Protein AF-A0A4U8WB76-F1 (afdb_monomer_lite)

Secondary structure (DSSP, 8-state):
---TTGGGG----S-TTTT--HHHHHHHHHHHTTSHHHHHHHS--HHHHSS--HHHHHHHHHH-HHHHHHHHHHHHHHHHHHHHHHHHHHHHTT-

Organism: NCBI:txid1141221

InterPro domains:
  IPR018668 DNA-binding protein VF530-like [PF09905] (14-76)
  IPR036361 SAP domain superfamily [G3DSA:1.10.720.30] (21-81)

Structure (mmCIF, N/CA/C/O backbone):
data_AF-A0A4U8WB76-F1
#
_entry.id   AF-A0A4U8WB76-F1
#
loop_
_atom_site.group_PDB
_atom_site.id
_atom_site.type_symbol
_atom_site.label_atom_id
_atom_site.label_alt_id
_atom_site.label_comp_id
_atom_site.label_asym_id
_atom_site.label_entity_id
_atom_site.label_seq_id
_atom_site.pdbx_PDB_ins_code
_atom_site.Cartn_x
_atom_site.Cartn_y
_atom_site.Cartn_z
_atom_site.occupancy
_atom_site.B_iso_or_equiv
_atom_site.auth_seq_id
_atom_site.auth_comp_id
_atom_site.auth_asym_id
_atom_site.auth_atom_id
_atom_site.pdbx_PDB_model_num
ATOM 1 N N . MET A 1 1 ? -47.682 -13.666 9.446 1.00 47.81 1 MET A N 1
ATOM 2 C CA . MET A 1 1 ? -46.520 -14.513 9.101 1.00 47.81 1 MET A CA 1
ATOM 3 C C . MET A 1 1 ? -45.405 -13.599 8.627 1.00 47.81 1 MET A C 1
ATOM 5 O O . MET A 1 1 ? -45.516 -12.988 7.573 1.00 47.81 1 MET A O 1
ATOM 9 N N . ASN A 1 2 ? -44.411 -13.406 9.492 1.00 51.78 2 ASN A N 1
ATOM 10 C CA . ASN A 1 2 ? -43.352 -12.402 9.389 1.00 51.78 2 ASN A CA 1
ATOM 11 C C . ASN A 1 2 ? -42.307 -12.765 8.320 1.00 51.78 2 ASN A C 1
ATOM 13 O O . ASN A 1 2 ? -41.182 -13.122 8.646 1.00 51.78 2 ASN A O 1
ATOM 17 N N . SER A 1 3 ? -42.677 -12.650 7.043 1.00 50.94 3 SER A N 1
ATOM 18 C CA . SER A 1 3 ? -41.738 -12.792 5.919 1.00 50.94 3 SER A CA 1
ATOM 19 C C . SER A 1 3 ? -40.827 -11.567 5.744 1.00 50.94 3 SER A C 1
ATOM 21 O O . SER A 1 3 ? -39.765 -11.674 5.142 1.00 50.94 3 SER A O 1
ATOM 23 N N . TYR A 1 4 ? -41.211 -10.406 6.287 1.00 52.28 4 TYR A N 1
ATOM 24 C CA . TYR A 1 4 ? -40.466 -9.151 6.123 1.00 52.28 4 TYR A CA 1
ATOM 25 C C . TYR A 1 4 ? -39.245 -9.017 7.041 1.00 52.28 4 TYR A C 1
ATOM 27 O O . TYR A 1 4 ? -38.379 -8.190 6.778 1.00 52.28 4 TYR A O 1
ATOM 35 N N . LEU A 1 5 ? -39.128 -9.846 8.085 1.00 55.19 5 LEU A N 1
ATOM 36 C CA . LEU A 1 5 ? -37.976 -9.797 8.991 1.00 55.19 5 LEU A CA 1
ATOM 37 C C . LEU A 1 5 ? -36.748 -10.547 8.441 1.00 55.19 5 LEU A C 1
ATOM 39 O O . LEU A 1 5 ? -35.633 -10.291 8.881 1.00 55.19 5 LEU A O 1
ATOM 43 N N . TYR A 1 6 ? -36.930 -11.452 7.470 1.00 52.75 6 TYR A N 1
ATOM 44 C CA . TYR A 1 6 ? -35.846 -12.311 6.975 1.00 52.75 6 TYR A CA 1
ATOM 45 C C . TYR A 1 6 ? -34.946 -11.635 5.923 1.00 52.75 6 TYR A C 1
ATOM 47 O O . TYR A 1 6 ? -33.854 -12.117 5.644 1.00 52.75 6 TYR A O 1
ATOM 55 N N . ILE A 1 7 ? -35.356 -10.486 5.373 1.00 53.38 7 ILE A N 1
ATOM 56 C CA . ILE A 1 7 ? -34.566 -9.743 4.371 1.00 53.38 7 ILE A CA 1
ATOM 57 C C . ILE A 1 7 ? -33.452 -8.903 5.035 1.00 53.38 7 ILE A C 1
ATOM 59 O O . ILE A 1 7 ? -32.465 -8.560 4.395 1.00 53.38 7 ILE A O 1
ATOM 63 N N . ILE A 1 8 ? -33.527 -8.652 6.349 1.00 55.66 8 ILE A N 1
ATOM 64 C CA . ILE A 1 8 ? -32.513 -7.891 7.112 1.00 55.66 8 ILE A CA 1
ATOM 65 C C . ILE A 1 8 ? -31.247 -8.733 7.413 1.00 55.66 8 ILE A C 1
ATOM 67 O O . ILE A 1 8 ? -30.298 -8.249 8.024 1.00 55.66 8 ILE A O 1
ATOM 71 N N . MET A 1 9 ? -31.186 -9.992 6.971 1.00 52.44 9 MET A N 1
ATOM 72 C CA . MET A 1 9 ? -29.992 -10.839 7.079 1.00 52.44 9 MET A CA 1
ATOM 73 C C . MET A 1 9 ? -29.304 -11.041 5.725 1.00 52.44 9 MET A C 1
ATOM 75 O O . MET A 1 9 ? -28.854 -12.143 5.410 1.00 52.44 9 MET A O 1
ATOM 79 N N . GLU A 1 10 ? -29.131 -9.970 4.945 1.00 47.69 10 GLU A N 1
ATOM 80 C CA . GLU A 1 10 ? -27.963 -9.931 4.067 1.00 47.69 10 GLU A CA 1
ATOM 81 C C . GLU A 1 10 ? -26.734 -9.980 4.975 1.00 47.69 10 GLU A C 1
ATOM 83 O O . GLU A 1 10 ? -26.338 -8.993 5.599 1.00 47.69 10 GLU A O 1
ATOM 88 N N . GLN A 1 11 ? -26.161 -11.177 5.113 1.00 49.28 11 GLN A N 1
ATOM 89 C CA . GLN A 1 11 ? -24.808 -11.349 5.603 1.00 49.28 11 GLN A CA 1
ATOM 90 C C . GLN A 1 11 ? -23.920 -10.480 4.717 1.00 49.28 11 GLN A C 1
ATOM 92 O O . GLN A 1 11 ? -23.504 -10.917 3.646 1.00 49.28 11 GLN A O 1
ATOM 97 N N . GLN A 1 12 ? -23.670 -9.240 5.154 1.00 51.44 12 GLN A N 1
ATOM 98 C CA . GLN A 1 12 ? -22.665 -8.369 4.569 1.00 51.44 12 GLN A CA 1
ATOM 99 C C . GLN A 1 12 ? -21.432 -9.234 4.381 1.00 51.44 12 GLN A C 1
ATOM 101 O O . GLN A 1 12 ? -20.907 -9.772 5.363 1.00 51.44 12 GLN A O 1
ATOM 106 N N . SER A 1 13 ? -21.069 -9.460 3.118 1.00 47.97 13 SER A N 1
ATOM 107 C CA . SER A 1 13 ? -19.964 -10.328 2.746 1.00 47.97 13 SER A CA 1
ATOM 108 C C . SER A 1 13 ? -18.787 -10.019 3.666 1.00 47.97 13 SER A C 1
ATOM 110 O O . SER A 1 13 ? -18.261 -8.907 3.677 1.00 47.97 13 SER A O 1
ATOM 112 N N . LYS A 1 14 ? -18.423 -10.995 4.506 1.00 57.53 14 LYS A N 1
ATOM 113 C CA . LYS A 1 14 ? -17.358 -10.871 5.514 1.00 57.53 14 LYS A CA 1
ATOM 114 C C . LYS A 1 14 ? -15.972 -10.757 4.880 1.00 57.53 14 LYS A C 1
ATOM 116 O O . LYS A 1 14 ? -14.984 -10.719 5.611 1.00 57.53 14 LYS A O 1
ATOM 121 N N . ASP A 1 15 ? -15.898 -10.743 3.552 1.00 58.47 15 ASP A N 1
ATOM 122 C CA . ASP A 1 15 ? -14.667 -10.608 2.805 1.00 58.47 15 ASP A CA 1
ATOM 123 C C . ASP A 1 15 ? -14.450 -9.139 2.398 1.00 58.47 15 ASP A C 1
ATOM 125 O O . ASP A 1 15 ? -15.043 -8.662 1.425 1.00 58.47 15 ASP A O 1
ATOM 129 N N . PRO A 1 16 ? -13.587 -8.403 3.121 1.00 63.22 16 PRO A N 1
ATOM 130 C CA . PRO A 1 16 ? -13.300 -7.005 2.825 1.00 63.22 16 PRO A CA 1
ATOM 131 C C . PRO A 1 16 ? -12.579 -6.793 1.482 1.00 63.22 16 PRO A C 1
ATOM 133 O O . PRO A 1 16 ? -12.425 -5.646 1.053 1.00 63.22 16 PRO A O 1
ATOM 136 N N . LEU A 1 17 ? -12.122 -7.865 0.823 1.00 64.50 17 LEU A N 1
ATOM 137 C CA . LEU A 1 17 ? -11.491 -7.810 -0.494 1.00 64.50 17 LEU A CA 1
ATOM 138 C C . LEU A 1 17 ? -12.446 -8.138 -1.642 1.00 64.50 17 LEU A C 1
ATOM 140 O O . LEU A 1 17 ? -12.054 -7.949 -2.798 1.00 64.50 17 LEU A O 1
ATOM 144 N N . HIS A 1 18 ? -13.669 -8.612 -1.376 1.00 56.97 18 HIS A N 1
ATOM 145 C CA . HIS A 1 18 ? -14.526 -9.113 -2.448 1.00 56.97 18 HIS A CA 1
ATOM 146 C C . HIS A 1 18 ? -14.823 -8.017 -3.484 1.00 56.97 18 HIS A C 1
ATOM 148 O O . HIS A 1 18 ? -15.434 -6.992 -3.185 1.00 56.97 18 HIS A O 1
ATOM 154 N N . GLY A 1 19 ? -14.335 -8.217 -4.713 1.00 67.75 19 GLY A N 1
ATOM 155 C CA . GLY A 1 19 ? -14.512 -7.287 -5.831 1.00 67.75 19 GLY A CA 1
ATOM 156 C C . GLY A 1 19 ? -13.615 -6.039 -5.821 1.00 67.75 19 GLY A C 1
ATOM 157 O O . GLY A 1 19 ? -13.778 -5.174 -6.686 1.00 67.75 19 GLY A O 1
ATOM 158 N N . LYS A 1 20 ? -12.653 -5.907 -4.895 1.00 84.00 20 LYS A N 1
ATOM 159 C CA . LYS A 1 20 ? -11.742 -4.751 -4.883 1.00 84.00 20 LYS A CA 1
ATOM 160 C C . LYS A 1 20 ? -10.722 -4.844 -6.017 1.00 84.00 20 LYS A C 1
ATOM 162 O O . LYS A 1 20 ? -9.962 -5.800 -6.140 1.00 84.00 20 LYS A O 1
ATOM 167 N N . ARG A 1 21 ? -10.684 -3.803 -6.850 1.00 93.38 21 ARG A N 1
ATOM 168 C CA . ARG A 1 21 ? -9.696 -3.670 -7.925 1.00 93.38 21 ARG A CA 1
ATOM 169 C C . ARG A 1 21 ? -8.344 -3.241 -7.343 1.00 93.38 21 ARG A C 1
ATOM 171 O O . ARG A 1 21 ? -8.288 -2.422 -6.427 1.00 93.38 21 ARG A O 1
ATOM 178 N N . LEU A 1 22 ? -7.249 -3.744 -7.916 1.00 94.06 22 LEU A N 1
ATOM 179 C CA . LEU A 1 22 ? -5.880 -3.450 -7.464 1.00 94.06 22 LEU A CA 1
ATOM 180 C C . LEU A 1 22 ? -5.544 -1.946 -7.456 1.00 94.06 22 LEU A C 1
ATOM 182 O O . LEU A 1 22 ? -4.762 -1.491 -6.628 1.00 94.06 22 LEU A O 1
ATOM 186 N N . ASP A 1 23 ? -6.136 -1.164 -8.361 1.00 96.06 23 ASP A N 1
ATOM 187 C CA . ASP A 1 23 ? -5.975 0.292 -8.390 1.00 96.06 23 ASP A CA 1
ATOM 188 C C . ASP A 1 23 ? -6.666 0.996 -7.225 1.00 96.06 23 ASP A C 1
ATOM 190 O O . ASP A 1 23 ? -6.119 1.971 -6.720 1.00 96.06 23 ASP A O 1
ATOM 194 N N . ALA A 1 24 ? -7.817 0.497 -6.772 1.00 95.69 24 ALA A N 1
ATOM 195 C CA . ALA A 1 24 ? -8.469 1.013 -5.572 1.00 95.69 24 ALA A CA 1
ATOM 196 C C . ALA A 1 24 ? -7.631 0.697 -4.327 1.00 95.69 24 ALA A C 1
ATOM 198 O O . ALA A 1 24 ? -7.333 1.594 -3.550 1.00 95.69 24 ALA A O 1
ATOM 199 N N . ILE A 1 25 ? -7.158 -0.549 -4.204 1.00 95.75 25 ILE A N 1
ATOM 200 C CA . ILE A 1 25 ? -6.291 -0.979 -3.096 1.00 95.75 25 ILE A CA 1
ATOM 201 C C . ILE A 1 25 ? -5.048 -0.089 -2.993 1.00 95.75 25 ILE A C 1
ATOM 203 O O . ILE A 1 25 ? -4.722 0.407 -1.917 1.00 95.75 25 ILE A O 1
ATOM 207 N N . LEU A 1 26 ? -4.354 0.129 -4.114 1.00 96.38 26 LEU A N 1
ATOM 208 C CA . LEU A 1 26 ? -3.142 0.939 -4.112 1.00 96.38 26 LEU A CA 1
ATOM 209 C C . LEU A 1 26 ? -3.428 2.402 -3.744 1.00 96.38 26 LEU A C 1
ATOM 211 O O . LEU A 1 26 ? -2.670 2.978 -2.972 1.00 96.38 26 LEU A O 1
ATOM 215 N N . LYS A 1 27 ? -4.504 2.999 -4.273 1.00 97.00 27 LYS A N 1
ATOM 216 C CA . LYS A 1 27 ? -4.885 4.382 -3.946 1.00 97.00 27 LYS A CA 1
ATOM 217 C C . LYS A 1 27 ? -5.206 4.541 -2.463 1.00 97.00 27 LYS A C 1
ATOM 219 O O . LYS A 1 27 ? -4.649 5.433 -1.835 1.00 97.00 27 LYS A O 1
ATOM 224 N N . ASP A 1 28 ? -6.013 3.639 -1.909 1.00 96.19 28 ASP A N 1
ATOM 225 C CA . ASP A 1 28 ? -6.374 3.651 -0.489 1.00 96.19 28 ASP A CA 1
ATOM 226 C C . ASP A 1 28 ? -5.131 3.538 0.410 1.00 96.19 28 ASP A C 1
ATOM 228 O O . ASP A 1 28 ? -5.069 4.162 1.468 1.00 96.19 28 ASP A O 1
ATOM 232 N N . LEU A 1 29 ? -4.144 2.725 0.011 1.00 96.81 29 LEU A N 1
ATOM 233 C CA . LEU A 1 29 ? -2.883 2.582 0.740 1.00 96.81 29 LEU A CA 1
ATOM 234 C C . LEU A 1 29 ? -2.034 3.850 0.672 1.00 96.81 29 LEU A C 1
ATOM 236 O O . LEU A 1 29 ? -1.544 4.297 1.704 1.00 96.81 29 LEU A O 1
ATOM 240 N N . VAL A 1 30 ? -1.873 4.437 -0.515 1.00 96.81 30 VAL A N 1
ATOM 241 C CA . VAL A 1 30 ? -1.131 5.697 -0.677 1.00 96.81 30 VAL A CA 1
ATOM 242 C C . VAL A 1 30 ? -1.784 6.810 0.142 1.00 96.81 30 VAL A C 1
ATOM 244 O O . VAL A 1 30 ? -1.083 7.556 0.815 1.00 96.81 30 VAL A O 1
ATOM 247 N N . GLU A 1 31 ? -3.115 6.895 0.139 1.00 96.75 31 GLU A N 1
ATOM 248 C CA . GLU A 1 31 ? -3.855 7.862 0.952 1.00 96.75 31 GLU A CA 1
ATOM 249 C C . GLU A 1 31 ? -3.663 7.613 2.453 1.00 96.75 31 GLU A C 1
ATOM 251 O O . GLU A 1 31 ? -3.348 8.541 3.194 1.00 96.75 31 GLU A O 1
ATOM 256 N N . TYR A 1 32 ? -3.795 6.361 2.900 1.00 96.00 32 TYR A N 1
ATOM 257 C CA . TYR A 1 32 ? -3.642 5.995 4.310 1.00 96.00 32 TYR A CA 1
ATOM 258 C C . TYR A 1 32 ? -2.239 6.284 4.855 1.00 96.00 32 TYR A C 1
ATOM 260 O O . TYR A 1 32 ? -2.102 6.691 6.004 1.00 96.00 32 TYR A O 1
ATOM 268 N N . TYR A 1 33 ? -1.206 6.070 4.039 1.00 95.62 33 TYR A N 1
ATOM 269 C CA . TYR A 1 33 ? 0.184 6.341 4.405 1.00 95.62 33 TYR A CA 1
ATOM 270 C C . TYR A 1 33 ? 0.645 7.760 4.037 1.00 95.62 33 TYR A C 1
ATOM 272 O O . TYR A 1 33 ? 1.800 8.090 4.269 1.00 95.62 33 TYR A O 1
ATOM 280 N N . HIS A 1 34 ? -0.245 8.613 3.516 1.00 96.19 34 HIS A N 1
ATOM 281 C CA . HIS A 1 34 ? 0.044 9.995 3.111 1.00 96.19 34 HIS A CA 1
ATOM 282 C C . HIS A 1 34 ? 1.104 10.151 2.007 1.00 96.19 34 HIS A C 1
ATOM 284 O O . HIS A 1 34 ? 1.684 11.224 1.849 1.00 96.19 34 HIS A O 1
ATOM 290 N N . GLY A 1 35 ? 1.327 9.115 1.198 1.00 95.00 35 GLY A N 1
ATOM 291 C CA . GLY A 1 35 ? 2.294 9.162 0.110 1.00 95.00 35 GLY A CA 1
ATOM 292 C C . GLY A 1 35 ? 2.942 7.820 -0.206 1.00 95.00 35 GLY A C 1
ATOM 293 O O . GLY A 1 35 ? 2.689 6.792 0.422 1.00 95.00 35 GLY A O 1
ATOM 294 N N . PHE A 1 36 ? 3.790 7.839 -1.234 1.00 94.88 36 PHE A N 1
ATOM 295 C CA . PHE A 1 36 ? 4.583 6.677 -1.636 1.00 94.88 36 PHE A CA 1
ATOM 296 C C . PHE A 1 36 ? 5.836 6.475 -0.787 1.00 94.88 36 PHE A C 1
ATOM 298 O O . PHE A 1 36 ? 6.293 5.344 -0.679 1.00 94.88 36 PHE A O 1
ATOM 305 N N . GLU A 1 37 ? 6.362 7.538 -0.182 1.00 93.06 37 GLU A N 1
ATOM 306 C CA . GLU A 1 37 ? 7.545 7.483 0.677 1.00 93.06 37 GLU A CA 1
ATOM 307 C C . GLU A 1 37 ? 7.296 6.549 1.868 1.00 93.06 37 GLU A C 1
ATOM 309 O O . GLU A 1 37 ? 7.930 5.500 1.983 1.00 93.06 37 GLU A O 1
ATOM 314 N N . GLN A 1 38 ? 6.262 6.839 2.659 1.00 94.94 38 GLN A N 1
ATOM 315 C CA . GLN A 1 38 ? 5.870 6.027 3.811 1.00 94.94 38 GLN A CA 1
ATOM 316 C C . GLN A 1 38 ? 5.388 4.634 3.384 1.00 94.94 38 GLN A C 1
ATOM 318 O O . GLN A 1 38 ? 5.652 3.641 4.059 1.00 94.94 38 GLN A O 1
ATOM 323 N N . LEU A 1 39 ? 4.704 4.520 2.239 1.00 95.00 39 LEU A N 1
ATOM 324 C CA . LEU A 1 39 ? 4.301 3.217 1.704 1.00 95.00 39 LEU A CA 1
ATOM 325 C C . LEU A 1 39 ? 5.517 2.354 1.317 1.00 95.00 39 LEU A C 1
ATOM 327 O O . LEU A 1 39 ? 5.497 1.136 1.520 1.00 95.00 39 LEU A O 1
ATOM 331 N N . GLY A 1 40 ? 6.574 2.970 0.785 1.00 93.56 40 GLY A N 1
ATOM 332 C CA . GLY A 1 40 ? 7.838 2.318 0.448 1.00 93.56 40 GLY A CA 1
ATOM 333 C C . GLY A 1 40 ? 8.587 1.799 1.676 1.00 93.56 40 GLY A C 1
ATOM 334 O O . GLY A 1 40 ? 9.207 0.737 1.605 1.00 93.56 40 GLY A O 1
ATOM 335 N N . GLU A 1 41 ? 8.459 2.472 2.822 1.00 93.62 41 GLU A N 1
ATOM 336 C CA . GLU A 1 41 ? 8.980 1.972 4.102 1.00 93.62 41 GLU A CA 1
ATOM 337 C C . GLU A 1 41 ? 8.260 0.694 4.559 1.00 93.62 41 GLU A C 1
ATOM 339 O O . GLU A 1 41 ? 8.884 -0.211 5.113 1.00 93.62 41 GLU A O 1
ATOM 344 N N . GLN A 1 42 ? 6.952 0.582 4.294 1.00 93.75 42 GLN A N 1
ATOM 3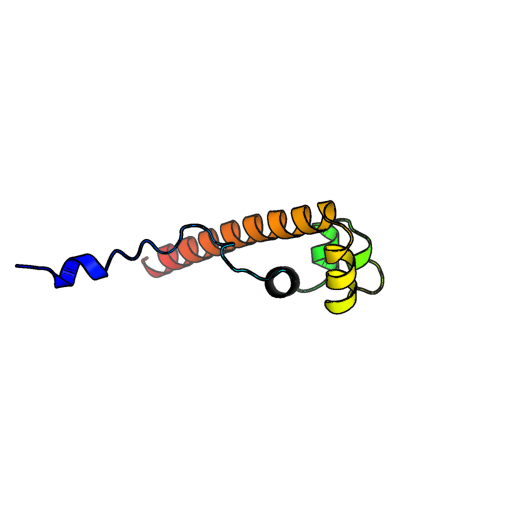45 C CA . GLN A 1 42 ? 6.173 -0.616 4.638 1.00 93.75 42 GLN A CA 1
ATOM 346 C C . GLN A 1 42 ? 6.439 -1.780 3.680 1.00 93.75 42 GLN A C 1
ATOM 348 O O . GLN A 1 42 ? 6.468 -2.945 4.085 1.00 93.75 42 GLN A O 1
ATOM 353 N N . ILE A 1 43 ? 6.597 -1.480 2.389 1.00 90.75 43 ILE A N 1
ATOM 354 C CA . ILE A 1 43 ? 6.866 -2.469 1.348 1.00 90.75 43 ILE A CA 1
ATOM 355 C C . ILE A 1 43 ? 8.070 -1.996 0.549 1.00 90.75 43 ILE A C 1
ATOM 357 O O . ILE A 1 43 ? 7.933 -1.223 -0.398 1.00 90.75 43 ILE A O 1
ATOM 361 N N . ASN A 1 44 ? 9.236 -2.551 0.879 1.00 88.69 44 ASN A N 1
ATOM 362 C CA . ASN A 1 44 ? 10.474 -2.291 0.153 1.00 88.69 44 ASN A CA 1
ATOM 363 C C . ASN A 1 44 ? 10.432 -2.924 -1.255 1.00 88.69 44 ASN A C 1
ATOM 365 O O . ASN A 1 44 ? 10.938 -4.028 -1.491 1.00 88.69 44 ASN A O 1
ATOM 369 N N . ILE A 1 45 ? 9.759 -2.246 -2.187 1.00 88.69 45 ILE A N 1
ATOM 370 C CA . ILE A 1 45 ? 9.741 -2.547 -3.617 1.00 88.69 45 ILE A CA 1
ATOM 371 C C . ILE A 1 45 ? 10.077 -1.292 -4.416 1.00 88.69 45 ILE A C 1
ATOM 373 O O . ILE A 1 45 ? 9.565 -0.206 -4.157 1.00 88.69 45 ILE A O 1
ATOM 377 N N . LYS A 1 46 ? 10.902 -1.472 -5.453 1.00 86.31 46 LYS A N 1
ATOM 378 C CA . LYS A 1 46 ? 11.470 -0.363 -6.233 1.00 86.31 46 LYS A CA 1
ATOM 379 C C . LYS A 1 46 ? 10.424 0.593 -6.817 1.00 86.31 46 LYS A C 1
ATOM 381 O O . LYS A 1 46 ? 10.696 1.778 -6.921 1.00 86.31 46 LYS A O 1
ATOM 386 N N . CYS A 1 47 ? 9.225 0.115 -7.171 1.00 89.56 47 CYS A N 1
ATOM 387 C CA . CYS A 1 47 ? 8.197 0.971 -7.776 1.00 89.56 47 CYS A CA 1
ATOM 388 C C . CYS A 1 47 ? 7.610 2.032 -6.829 1.00 89.56 47 CYS A C 1
ATOM 390 O O . C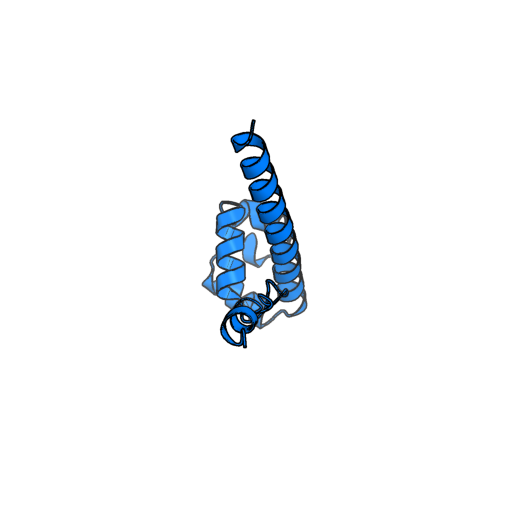YS A 1 47 ? 6.929 2.933 -7.310 1.00 89.56 47 CYS A O 1
ATOM 392 N N . PHE A 1 48 ? 7.836 1.922 -5.516 1.00 90.94 48 PHE A N 1
ATOM 393 C CA . PHE A 1 48 ? 7.407 2.925 -4.534 1.00 90.94 48 PHE A CA 1
ATOM 394 C C . PHE A 1 48 ? 8.525 3.900 -4.147 1.00 90.94 48 PHE A C 1
ATOM 396 O O . PHE A 1 48 ? 8.232 4.971 -3.632 1.00 90.94 48 PHE A O 1
ATOM 403 N N . THR A 1 49 ? 9.783 3.564 -4.435 1.00 88.81 49 THR A N 1
ATOM 404 C CA . THR A 1 49 ? 10.952 4.382 -4.075 1.00 88.81 49 THR A CA 1
ATOM 405 C C . THR A 1 49 ? 11.563 5.115 -5.269 1.00 88.81 49 THR A C 1
ATOM 407 O O . THR A 1 49 ? 12.205 6.140 -5.085 1.00 88.81 49 THR A O 1
ATOM 410 N N . ASP A 1 50 ? 11.388 4.600 -6.490 1.00 88.44 50 ASP A N 1
ATOM 411 C CA . ASP A 1 50 ? 11.958 5.162 -7.719 1.00 88.44 50 ASP A CA 1
ATOM 412 C C . ASP A 1 50 ? 10.849 5.655 -8.663 1.00 88.44 50 ASP A C 1
ATOM 414 O O . ASP A 1 50 ? 10.063 4.859 -9.186 1.00 88.44 50 ASP A O 1
ATOM 418 N N . ASN A 1 51 ? 10.772 6.981 -8.833 1.00 83.94 51 ASN A N 1
ATOM 419 C CA . ASN A 1 51 ? 9.738 7.707 -9.582 1.00 83.94 51 ASN A CA 1
ATOM 420 C C . ASN A 1 51 ? 8.311 7.151 -9.358 1.00 83.94 51 ASN A C 1
ATOM 422 O O . ASN A 1 51 ? 7.660 6.643 -10.290 1.00 83.94 51 ASN A O 1
ATOM 426 N N . PRO A 1 52 ? 7.828 7.177 -8.101 1.00 92.56 52 PRO A N 1
ATOM 427 C CA . PRO A 1 52 ? 6.593 6.509 -7.753 1.00 92.56 52 PRO A CA 1
ATOM 428 C C . PRO A 1 52 ? 5.382 7.214 -8.365 1.00 92.56 52 PRO A C 1
ATOM 430 O O . PRO A 1 52 ? 5.162 8.412 -8.209 1.00 92.56 52 PRO A O 1
ATOM 433 N N . SER A 1 53 ? 4.544 6.434 -9.045 1.00 95.56 53 SER A N 1
ATOM 434 C CA . SER A 1 53 ? 3.237 6.882 -9.520 1.00 95.56 53 SER A CA 1
ATOM 435 C C . SER A 1 53 ? 2.238 5.734 -9.468 1.00 95.56 53 SER A C 1
ATOM 437 O O . SER A 1 53 ? 2.614 4.557 -9.507 1.00 95.56 53 SER A O 1
ATOM 439 N N . ILE A 1 54 ? 0.944 6.058 -9.445 1.00 95.88 54 ILE A N 1
ATOM 440 C CA . ILE A 1 54 ? -0.120 5.046 -9.491 1.00 95.88 54 ILE A CA 1
ATOM 441 C C . ILE A 1 54 ? -0.000 4.194 -10.764 1.00 95.88 54 ILE A C 1
ATOM 443 O O . ILE A 1 54 ? -0.060 2.968 -10.704 1.00 95.88 54 ILE A O 1
ATOM 447 N N . ASN A 1 55 ? 0.232 4.818 -11.921 1.00 95.19 55 ASN A N 1
ATOM 448 C CA . ASN A 1 55 ? 0.276 4.114 -13.203 1.00 95.19 55 ASN A CA 1
ATOM 449 C C . ASN A 1 55 ? 1.505 3.199 -13.334 1.00 95.19 55 ASN A C 1
ATOM 451 O O . ASN A 1 55 ? 1.361 2.042 -13.748 1.00 95.19 55 ASN A O 1
ATOM 455 N N . SER A 1 56 ? 2.699 3.683 -12.962 1.00 94.31 56 SER A N 1
ATOM 456 C CA . SER A 1 56 ? 3.934 2.881 -12.990 1.00 94.31 56 SER A CA 1
ATOM 457 C C . SER A 1 56 ? 3.855 1.711 -12.007 1.00 94.31 56 SER A C 1
ATOM 459 O O . SER A 1 56 ? 4.139 0.569 -12.385 1.00 94.31 56 SER A O 1
ATOM 461 N N . SER A 1 57 ? 3.351 1.963 -10.797 1.00 95.38 57 SER A N 1
ATOM 462 C CA . SER A 1 57 ? 3.127 0.940 -9.775 1.00 95.38 57 SER A CA 1
ATOM 463 C C . SER A 1 57 ? 2.147 -0.131 -10.243 1.00 95.38 57 SER A C 1
ATOM 465 O O . SER A 1 57 ? 2.455 -1.316 -10.173 1.00 95.38 57 SER A O 1
ATOM 467 N N . LEU A 1 58 ? 0.993 0.239 -10.807 1.00 96.0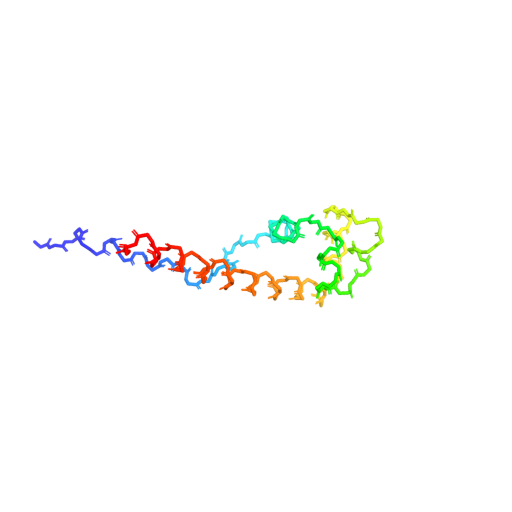6 58 LEU A N 1
ATOM 468 C CA . LEU A 1 58 ? 0.025 -0.748 -11.298 1.00 96.06 58 LEU A CA 1
ATOM 469 C C . LEU A 1 58 ? 0.578 -1.583 -12.452 1.00 96.06 58 LEU A C 1
ATOM 471 O O . LEU A 1 58 ? 0.335 -2.790 -12.506 1.00 96.06 58 LEU A O 1
ATOM 475 N N . LYS A 1 59 ? 1.341 -0.976 -13.368 1.00 95.12 59 LYS A N 1
ATOM 476 C CA . LYS A 1 59 ? 2.021 -1.717 -14.440 1.00 95.12 59 LYS A CA 1
ATOM 477 C C . LYS A 1 59 ? 3.010 -2.736 -13.865 1.00 95.12 59 LYS A C 1
ATOM 479 O O . LYS A 1 59 ? 3.042 -3.868 -14.346 1.00 95.12 59 LYS A O 1
ATOM 484 N N . PHE A 1 60 ? 3.763 -2.362 -12.831 1.00 94.94 60 PHE A N 1
ATOM 485 C CA . PHE A 1 60 ? 4.680 -3.257 -12.126 1.00 94.94 60 PHE A CA 1
ATOM 486 C C . PHE A 1 60 ? 3.938 -4.384 -11.388 1.00 94.94 60 PHE A C 1
ATOM 488 O O . PHE A 1 60 ? 4.195 -5.558 -11.641 1.00 94.94 60 PHE A O 1
ATOM 495 N N . LEU A 1 61 ? 2.949 -4.057 -10.551 1.00 95.44 61 LEU A N 1
ATOM 496 C CA . LEU A 1 61 ? 2.173 -5.029 -9.765 1.00 95.44 61 LEU A CA 1
ATOM 497 C C . LEU A 1 61 ? 1.363 -5.999 -10.647 1.00 95.44 61 LEU A C 1
ATOM 499 O O . LEU A 1 61 ? 1.060 -7.127 -10.245 1.00 95.44 61 LEU A O 1
ATOM 503 N N . ARG A 1 62 ? 1.016 -5.601 -11.878 1.00 95.06 62 ARG A N 1
ATOM 504 C CA . ARG A 1 62 ? 0.413 -6.510 -12.866 1.00 95.06 62 ARG A CA 1
ATOM 505 C C . ARG A 1 62 ? 1.387 -7.580 -13.358 1.00 95.06 62 ARG A C 1
ATOM 507 O O . ARG A 1 62 ? 0.966 -8.716 -13.548 1.00 95.06 62 ARG A O 1
ATOM 514 N N . LYS A 1 63 ? 2.662 -7.227 -13.520 1.00 96.44 63 LYS A N 1
ATOM 515 C CA . LYS A 1 63 ? 3.726 -8.113 -14.020 1.00 96.44 63 LYS A CA 1
ATOM 516 C C . LYS A 1 63 ? 4.446 -8.899 -12.922 1.00 96.44 63 LYS A C 1
ATOM 518 O O . LYS A 1 63 ? 5.094 -9.890 -13.231 1.00 96.44 63 LYS A O 1
A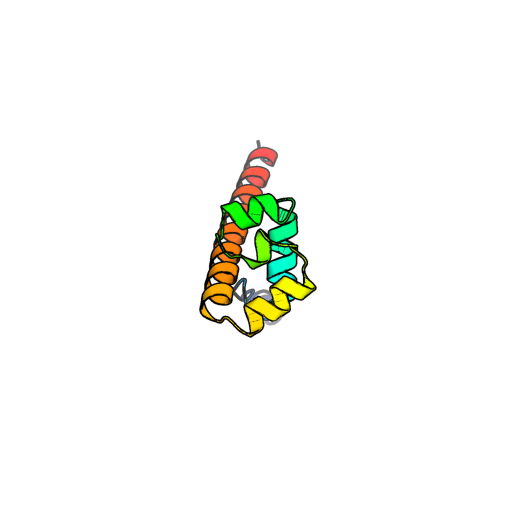TOM 523 N N . THR A 1 64 ? 4.308 -8.484 -11.663 1.00 96.00 64 THR A N 1
ATOM 524 C CA . THR A 1 64 ? 5.043 -9.046 -10.522 1.00 96.00 64 THR A CA 1
ATOM 525 C C . THR A 1 64 ? 4.068 -9.577 -9.455 1.00 96.00 64 THR A C 1
ATOM 527 O O . THR A 1 64 ? 3.735 -8.849 -8.514 1.00 96.00 64 THR A O 1
ATOM 530 N N . PRO A 1 65 ? 3.584 -10.835 -9.564 1.00 95.38 65 PRO A N 1
ATOM 531 C CA . PRO A 1 65 ? 2.526 -11.371 -8.696 1.00 95.38 65 PRO A CA 1
ATOM 532 C C . PRO A 1 65 ? 2.859 -11.378 -7.198 1.00 95.38 65 PRO A C 1
ATOM 534 O O . PRO A 1 65 ? 2.013 -11.036 -6.371 1.00 95.38 65 PRO A O 1
ATOM 537 N N . TRP A 1 66 ? 4.103 -11.701 -6.829 1.00 95.19 66 TRP A N 1
ATOM 538 C CA . TRP A 1 66 ? 4.518 -11.701 -5.422 1.00 95.19 66 TRP A CA 1
ATOM 539 C C . TRP A 1 66 ? 4.431 -10.299 -4.797 1.00 95.19 66 TRP A C 1
ATOM 541 O O . TRP A 1 66 ? 4.072 -10.163 -3.630 1.00 95.19 66 TRP A O 1
ATOM 551 N N . ALA A 1 67 ? 4.711 -9.243 -5.572 1.00 95.50 67 ALA A N 1
ATOM 552 C CA . ALA A 1 67 ? 4.637 -7.864 -5.094 1.00 95.50 67 ALA A CA 1
ATOM 553 C C . ALA A 1 67 ? 3.181 -7.427 -4.907 1.00 95.50 67 ALA A C 1
ATOM 555 O O . ALA A 1 67 ? 2.853 -6.805 -3.900 1.00 95.50 67 ALA A O 1
ATOM 556 N N . ARG A 1 68 ? 2.292 -7.826 -5.826 1.00 95.69 68 ARG A N 1
ATOM 557 C CA . ARG A 1 68 ? 0.843 -7.637 -5.668 1.00 95.69 68 ARG A CA 1
ATOM 558 C C . ARG A 1 68 ? 0.332 -8.267 -4.376 1.00 95.69 68 ARG A C 1
ATOM 560 O O . ARG A 1 68 ? -0.330 -7.591 -3.601 1.00 95.69 68 ARG A O 1
ATOM 567 N N . THR A 1 69 ? 0.721 -9.514 -4.117 1.00 94.94 69 THR A N 1
ATOM 568 C CA . THR A 1 69 ? 0.303 -10.249 -2.912 1.00 94.94 69 THR A CA 1
ATOM 569 C C . THR A 1 69 ? 0.742 -9.523 -1.633 1.00 94.94 69 THR A C 1
ATOM 571 O O . THR A 1 69 ? -0.014 -9.455 -0.663 1.00 94.94 69 THR A O 1
ATOM 574 N N . LYS A 1 70 ? 1.939 -8.912 -1.626 1.00 95.56 70 LYS A N 1
ATOM 575 C CA . LYS A 1 70 ? 2.400 -8.075 -0.502 1.00 95.56 70 LYS A CA 1
ATOM 576 C C . LYS A 1 70 ? 1.534 -6.827 -0.311 1.00 95.56 70 LYS A C 1
ATOM 578 O O . LYS A 1 70 ? 1.155 -6.529 0.817 1.00 95.56 70 LYS A O 1
ATOM 583 N N . VAL A 1 71 ? 1.197 -6.129 -1.396 1.00 96.12 71 VAL A N 1
ATOM 584 C CA . VAL A 1 71 ? 0.322 -4.942 -1.363 1.00 96.12 71 VAL A CA 1
ATOM 585 C C . VAL A 1 71 ? -1.073 -5.299 -0.842 1.00 96.12 71 VAL A C 1
ATOM 587 O O . VAL A 1 71 ? -1.589 -4.626 0.046 1.00 96.12 71 VAL A O 1
ATOM 590 N N . GLU A 1 72 ? -1.661 -6.395 -1.321 1.00 95.50 72 GLU A N 1
ATOM 591 C CA . GLU A 1 72 ? -2.963 -6.891 -0.851 1.00 95.50 72 GLU A CA 1
ATOM 592 C C . GLU A 1 72 ? -2.922 -7.285 0.636 1.00 95.50 72 GLU A C 1
ATOM 594 O O . GLU A 1 72 ? -3.822 -6.942 1.406 1.00 95.50 72 GLU A O 1
ATOM 599 N N . SER A 1 73 ? -1.838 -7.931 1.073 1.00 94.81 73 SER A N 1
ATOM 600 C CA . SER A 1 73 ? -1.634 -8.296 2.481 1.00 94.81 73 SER A CA 1
ATOM 601 C C . SER A 1 73 ? -1.530 -7.067 3.391 1.00 94.81 73 SER A C 1
ATOM 603 O O . SER A 1 73 ? -2.123 -7.048 4.474 1.00 94.81 73 SER A O 1
ATOM 605 N N . LEU A 1 74 ? -0.817 -6.021 2.953 1.00 96.06 74 LEU A N 1
ATOM 606 C CA . LEU A 1 74 ? -0.737 -4.757 3.688 1.00 96.06 74 LEU A CA 1
ATOM 607 C C . LEU A 1 74 ? -2.106 -4.075 3.767 1.00 96.06 74 LEU A C 1
ATOM 609 O O . LEU A 1 74 ? -2.489 -3.576 4.823 1.00 96.06 74 LEU A O 1
ATOM 613 N N . TYR A 1 75 ? -2.879 -4.104 2.684 1.00 95.75 75 TYR A N 1
ATOM 614 C CA . TYR A 1 75 ? -4.226 -3.542 2.676 1.00 95.75 75 TYR A CA 1
ATOM 615 C C . TYR A 1 75 ? -5.142 -4.209 3.702 1.00 95.75 75 TYR A C 1
ATOM 617 O O . TYR A 1 75 ? -5.794 -3.520 4.486 1.00 95.75 75 TYR A O 1
ATOM 625 N N . LEU A 1 76 ? -5.120 -5.542 3.794 1.00 94.00 76 LEU A N 1
ATOM 626 C CA . LEU A 1 76 ? -5.850 -6.269 4.837 1.00 94.00 76 LEU A CA 1
ATOM 627 C C . LEU A 1 76 ? -5.445 -5.838 6.252 1.00 94.00 76 LEU A C 1
ATOM 629 O O . LEU A 1 76 ? -6.293 -5.736 7.141 1.00 94.00 76 LEU A O 1
ATOM 633 N N . TYR A 1 77 ? -4.153 -5.592 6.476 1.00 94.50 77 TYR A N 1
ATOM 634 C CA . TYR A 1 77 ? -3.670 -5.068 7.750 1.00 94.50 77 TYR A CA 1
ATOM 635 C C . TYR A 1 77 ? -4.251 -3.680 8.046 1.00 94.50 77 TYR A C 1
ATOM 637 O O . TYR A 1 77 ? -4.806 -3.483 9.129 1.00 94.50 77 TYR A O 1
ATOM 645 N N . VAL A 1 78 ? -4.201 -2.759 7.081 1.00 94.44 78 VAL A N 1
ATOM 646 C CA . VAL A 1 78 ? -4.752 -1.401 7.210 1.00 94.44 78 VAL A CA 1
ATOM 647 C C . VAL A 1 78 ? -6.253 -1.428 7.498 1.00 94.44 78 VAL A C 1
ATOM 649 O O . VAL A 1 78 ? -6.713 -0.733 8.402 1.00 94.44 78 VAL A O 1
ATOM 652 N N . LEU A 1 79 ? -7.026 -2.283 6.823 1.00 93.06 79 LEU A N 1
ATOM 653 C CA . LEU A 1 79 ? -8.461 -2.422 7.095 1.00 93.06 79 LEU A CA 1
ATOM 654 C C . LEU A 1 79 ? -8.746 -2.881 8.531 1.00 93.06 79 LEU A C 1
ATOM 656 O O . LEU A 1 79 ? -9.666 -2.375 9.178 1.00 93.06 79 LEU A O 1
ATOM 660 N N . ARG A 1 80 ? -7.930 -3.796 9.074 1.00 92.56 80 ARG A N 1
ATOM 661 C CA . ARG A 1 80 ? -8.035 -4.199 10.487 1.00 92.56 80 ARG A CA 1
ATOM 662 C C . ARG A 1 80 ? -7.681 -3.070 11.454 1.00 92.56 80 ARG A C 1
ATOM 664 O O . ARG A 1 80 ? -8.162 -3.099 12.586 1.00 92.56 80 ARG A O 1
ATOM 671 N N . GLN A 1 81 ? -6.808 -2.137 11.073 1.00 93.31 81 GLN A N 1
ATOM 672 C CA . GLN A 1 81 ? -6.497 -0.959 11.893 1.00 93.31 81 GLN A CA 1
ATOM 673 C C . GLN A 1 81 ? -7.663 0.031 11.875 1.00 93.31 81 GLN A C 1
ATOM 675 O O . GLN A 1 81 ? -8.213 0.321 12.934 1.00 93.31 81 GLN A O 1
ATOM 680 N N . LYS A 1 82 ? -8.152 0.406 10.685 1.00 90.31 82 LYS A N 1
ATOM 681 C CA . LYS A 1 82 ? -9.307 1.308 10.527 1.00 90.31 82 LYS A CA 1
ATOM 682 C C . LYS A 1 82 ? -10.520 0.853 11.349 1.00 90.31 82 LYS A C 1
ATOM 684 O O . LYS A 1 82 ? -11.058 1.627 12.136 1.00 90.31 82 LYS A O 1
ATOM 689 N N . LYS A 1 83 ? -10.867 -0.439 11.280 1.00 90.12 83 LYS A N 1
ATOM 690 C CA . LYS A 1 83 ? -11.977 -1.015 12.061 1.00 90.12 83 LYS A CA 1
ATOM 691 C C . LY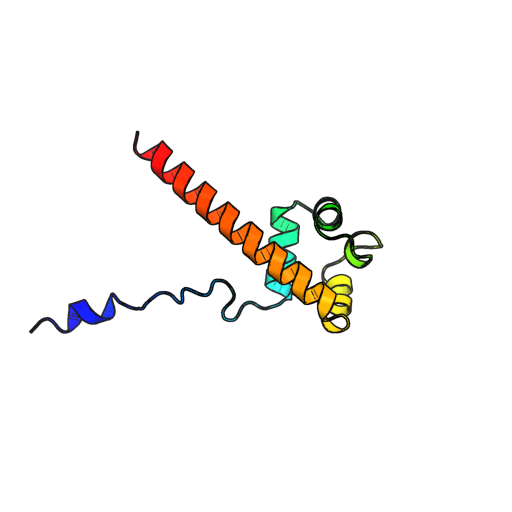S A 1 83 ? -11.772 -0.918 13.581 1.00 90.12 83 LYS A C 1
ATOM 693 O O . LYS A 1 83 ? -12.734 -0.761 14.333 1.00 90.12 83 LYS A O 1
ATOM 698 N N . ARG A 1 84 ? -10.529 -1.055 14.059 1.00 90.69 84 ARG A N 1
ATOM 699 C CA . ARG A 1 84 ? -10.207 -0.887 15.486 1.00 90.69 84 ARG A CA 1
ATOM 700 C C . ARG A 1 84 ? -10.366 0.566 15.913 1.00 90.69 84 ARG A C 1
ATOM 702 O O . ARG A 1 84 ? -10.960 0.818 16.959 1.00 90.69 84 ARG A O 1
ATOM 709 N N . ASP A 1 85 ? -9.895 1.497 15.095 1.00 89.44 85 ASP A N 1
ATOM 710 C CA . ASP A 1 85 ? -9.986 2.929 15.380 1.00 89.44 85 ASP A CA 1
ATOM 711 C C . ASP A 1 85 ? -11.437 3.416 15.398 1.00 89.44 85 ASP A C 1
ATOM 713 O O . ASP A 1 85 ? -11.817 4.192 16.275 1.00 89.44 85 ASP A O 1
ATOM 717 N N . GLU A 1 86 ? -12.273 2.915 14.489 1.00 89.56 86 GLU A N 1
ATOM 718 C CA . GLU A 1 86 ? -13.720 3.165 14.468 1.00 89.56 86 GLU A CA 1
ATOM 719 C C . GLU A 1 86 ? -14.397 2.705 15.765 1.00 89.56 86 GLU A C 1
ATOM 721 O O . GLU A 1 86 ? -15.082 3.496 16.417 1.00 89.56 86 GLU A O 1
ATOM 726 N N . LYS A 1 87 ? -14.138 1.464 16.203 1.00 88.56 87 LYS A N 1
ATOM 727 C CA . LYS A 1 87 ? -14.685 0.931 17.462 1.00 88.56 87 LYS A CA 1
ATOM 728 C C . LYS A 1 87 ? -14.235 1.750 18.676 1.00 88.56 87 LYS A C 1
ATOM 730 O O . LYS A 1 87 ? -15.020 2.005 19.588 1.00 88.56 87 LYS A O 1
ATOM 735 N N . ASN A 1 88 ? -12.973 2.177 18.693 1.00 88.25 88 ASN A N 1
ATOM 736 C CA . ASN A 1 88 ? -12.435 3.002 19.772 1.00 88.25 88 ASN A CA 1
ATOM 737 C C . ASN A 1 88 ? -13.100 4.386 19.824 1.00 88.25 88 ASN A C 1
ATOM 739 O O . ASN A 1 88 ? -13.382 4.874 20.917 1.00 88.25 88 ASN A O 1
ATOM 743 N N . LYS A 1 89 ? -13.380 5.006 18.670 1.00 86.56 89 LYS A N 1
ATOM 744 C CA . LYS A 1 89 ? -14.119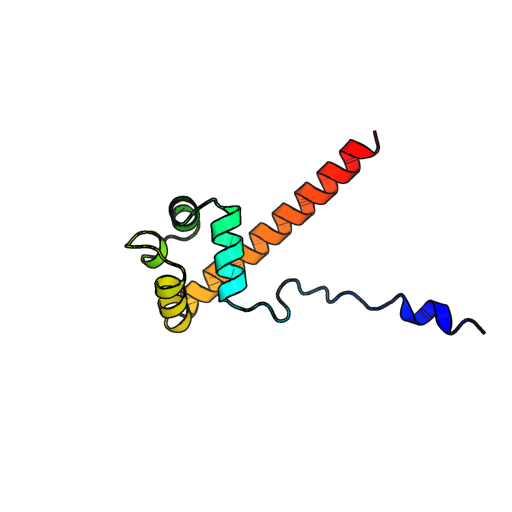 6.278 18.590 1.00 86.56 89 LYS A CA 1
ATOM 745 C C . LYS A 1 89 ? -15.555 6.126 19.095 1.00 86.56 89 LYS A C 1
ATOM 747 O O . LYS A 1 89 ? -16.000 6.948 19.888 1.00 86.56 89 LYS A O 1
ATOM 752 N N . GLU A 1 90 ? -16.248 5.058 18.703 1.00 85.56 90 GLU A N 1
ATOM 753 C CA . GLU A 1 90 ? -17.617 4.788 19.165 1.00 85.56 90 GLU A CA 1
ATOM 754 C C . GLU A 1 90 ? -17.695 4.638 20.692 1.00 85.56 90 GLU A C 1
ATOM 756 O O . GLU A 1 90 ? -18.569 5.226 21.326 1.00 85.56 90 GLU A O 1
ATOM 761 N N . ASN A 1 91 ? -16.751 3.910 21.297 1.00 82.12 91 ASN A N 1
ATOM 762 C CA . ASN A 1 91 ? -16.694 3.745 22.751 1.00 82.12 91 ASN A CA 1
ATOM 763 C C . ASN A 1 91 ? -16.437 5.070 23.488 1.00 82.12 91 ASN A C 1
ATOM 765 O O . ASN A 1 91 ? -16.992 5.283 24.563 1.00 82.12 91 ASN A O 1
ATOM 769 N N . ARG A 1 92 ? -15.625 5.970 22.912 1.00 78.94 92 ARG A N 1
ATOM 770 C CA . ARG A 1 92 ? -15.349 7.293 23.500 1.00 78.94 92 ARG A CA 1
ATOM 771 C C . ARG A 1 92 ? -16.566 8.213 23.467 1.00 78.94 92 ARG A C 1
ATOM 773 O O . ARG A 1 92 ? -16.760 8.962 24.407 1.00 78.94 92 ARG A O 1
ATOM 780 N N . ASN A 1 93 ? -17.389 8.128 22.425 1.00 74.38 93 ASN A N 1
ATOM 781 C CA . ASN A 1 93 ? -18.575 8.977 22.275 1.00 74.38 93 ASN A CA 1
ATOM 782 C C . ASN A 1 93 ? -19.780 8.510 23.119 1.00 74.38 93 ASN A C 1
ATOM 784 O O . ASN A 1 93 ? -20.806 9.183 23.127 1.00 74.38 93 ASN A O 1
ATOM 788 N N . LYS A 1 94 ? -19.690 7.340 23.771 1.00 66.88 94 LYS A N 1
ATOM 789 C CA . LYS A 1 94 ? -20.728 6.784 24.661 1.00 66.88 94 LYS A CA 1
ATOM 790 C C . LYS A 1 94 ? -20.472 7.049 26.153 1.00 66.88 94 LYS A C 1
ATOM 792 O O . LYS A 1 94 ? -21.312 6.661 26.960 1.00 66.88 94 LYS A O 1
ATOM 797 N N . THR A 1 95 ? -19.333 7.649 26.508 1.00 52.41 95 THR A N 1
ATOM 798 C CA . THR A 1 95 ? -19.020 8.103 27.878 1.00 52.41 95 THR A CA 1
ATOM 799 C C . THR A 1 95 ? -19.312 9.589 27.988 1.00 52.41 95 THR A C 1
ATOM 801 O O . THR A 1 95 ? -19.858 9.996 29.033 1.00 52.41 95 THR A O 1
#

Radius of gyration: 17.86 Å; chains: 1; bounding box: 58×24×42 Å

pLDDT: mean 84.4, std 16.35, range [47.69, 97.0]

Foldseek 3Di:
DPPVVVVVPPVPPPDPCVPDDLLNLVVVLCVVLVHLVSVCVQPVDCCSVPPHDSVSVVVVCVVPVVSSVSSVVVSVVVVVVVVVVVVVVVVVVVD

Sequence (95 aa):
MNSYLYIIMEQQSKDPLHGKRLDAILKDLVEYYHGFEQLGEQINIKCFTDNPSINSSLKFLRKTPWARTKVESLYLYVLRQKKRDEKNKENRNKT